Protein AF-A0A560DIM6-F1 (afdb_monomer_lite)

Secondary structure (DSSP, 8-state):
-HHHHHTT-HHHHHHHHHHHHHHHHHHHT--SS--HHHHHHHHHHHHHHHHHHHHHHHHHHTT-

Structure (mmCIF, N/CA/C/O backbone):
data_AF-A0A560DIM6-F1
#
_entry.id   AF-A0A560DIM6-F1
#
loop_
_atom_site.group_PDB
_atom_site.id
_atom_site.type_symbol
_atom_site.label_atom_id
_atom_site.label_alt_id
_atom_site.label_comp_id
_atom_site.label_asym_id
_atom_site.label_entity_id
_atom_site.label_seq_id
_atom_site.pdbx_PDB_ins_code
_atom_site.Cartn_x
_atom_site.Cartn_y
_atom_site.Cartn_z
_atom_site.occupancy
_atom_site.B_iso_or_equiv
_atom_site.auth_seq_id
_atom_site.auth_comp_id
_atom_site.auth_asym_id
_atom_site.auth_atom_id
_atom_site.pdbx_PDB_model_num
ATOM 1 N N . MET A 1 1 ? 3.845 -0.194 10.620 1.00 51.59 1 MET A N 1
ATOM 2 C CA . MET A 1 1 ? 2.537 -0.740 10.189 1.00 51.59 1 MET A CA 1
ATOM 3 C C . MET A 1 1 ? 1.501 -0.759 11.315 1.00 51.59 1 MET A C 1
ATOM 5 O O . MET A 1 1 ? 0.356 -0.411 11.049 1.00 51.59 1 MET A O 1
ATOM 9 N N . ASP A 1 2 ? 1.880 -1.021 12.574 1.00 53.94 2 ASP A N 1
ATOM 10 C CA . ASP A 1 2 ? 0.933 -0.996 13.710 1.00 53.94 2 ASP A CA 1
ATOM 11 C C . ASP A 1 2 ? 0.217 0.342 13.944 1.00 53.94 2 ASP A C 1
ATOM 13 O O . ASP A 1 2 ? -0.903 0.360 14.447 1.00 53.94 2 ASP A O 1
ATOM 17 N N . ALA A 1 3 ? 0.809 1.469 13.538 1.00 53.91 3 ALA A N 1
ATOM 18 C CA . ALA A 1 3 ? 0.205 2.791 13.715 1.00 53.91 3 ALA A CA 1
ATOM 19 C C . ALA A 1 3 ? -1.140 2.953 12.976 1.00 53.91 3 ALA A C 1
ATOM 21 O O . ALA A 1 3 ? -2.076 3.524 13.531 1.00 53.91 3 ALA A O 1
ATOM 22 N N . TYR A 1 4 ? -1.277 2.414 11.758 1.00 53.22 4 TYR A N 1
ATOM 23 C CA . TYR A 1 4 ? -2.504 2.577 10.966 1.00 53.22 4 TYR A CA 1
ATOM 24 C C . TYR A 1 4 ? -3.643 1.654 11.428 1.00 53.22 4 TYR A C 1
ATOM 26 O O . TYR A 1 4 ? -4.804 2.065 11.416 1.00 53.22 4 TYR A O 1
ATOM 34 N N . VAL A 1 5 ? -3.321 0.442 11.901 1.00 55.16 5 VAL A N 1
ATOM 35 C CA . VAL A 1 5 ? -4.304 -0.496 12.476 1.00 55.16 5 VAL A CA 1
ATOM 36 C C . VAL A 1 5 ? -4.762 -0.027 13.863 1.00 55.16 5 VAL A C 1
ATOM 38 O O . VAL A 1 5 ? -5.954 -0.076 14.164 1.00 55.16 5 VAL A O 1
ATOM 41 N N . ARG A 1 6 ? -3.850 0.511 14.688 1.00 58.22 6 ARG A N 1
ATOM 42 C CA . ARG A 1 6 ? -4.174 1.022 16.033 1.00 58.22 6 ARG A CA 1
ATOM 43 C C . ARG A 1 6 ? -5.116 2.227 16.026 1.00 58.22 6 ARG A C 1
ATOM 45 O O . ARG A 1 6 ? -5.872 2.395 16.975 1.00 58.22 6 ARG A O 1
ATOM 52 N N . LEU A 1 7 ? -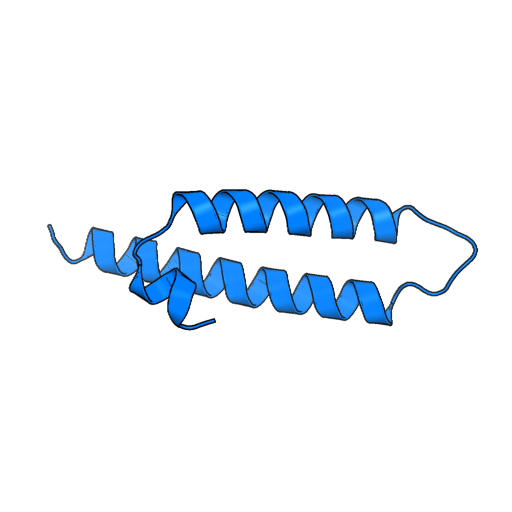5.110 3.037 14.967 1.00 60.56 7 LEU A N 1
ATOM 53 C CA . LEU A 1 7 ? -5.933 4.250 14.878 1.00 60.56 7 LEU A CA 1
ATOM 54 C C . LEU A 1 7 ? -7.360 4.013 14.345 1.00 60.56 7 LEU A C 1
ATOM 56 O O . LEU A 1 7 ? -8.077 4.985 14.123 1.00 60.56 7 LEU A O 1
ATOM 60 N N . LYS A 1 8 ? -7.785 2.759 14.097 1.00 64.19 8 LYS A N 1
ATOM 61 C CA . LYS A 1 8 ? -9.064 2.436 13.418 1.00 64.19 8 LYS A CA 1
ATOM 62 C C . LYS A 1 8 ? -9.271 3.235 12.117 1.00 64.19 8 LYS A C 1
ATOM 64 O O . LYS A 1 8 ? -10.400 3.504 11.706 1.00 64.19 8 LYS A O 1
ATOM 69 N N . ASN A 1 9 ? -8.190 3.619 11.437 1.00 78.50 9 ASN A N 1
ATOM 70 C CA . ASN A 1 9 ? -8.257 4.515 10.286 1.00 78.50 9 ASN A CA 1
ATOM 71 C C . ASN A 1 9 ? -8.541 3.738 8.990 1.00 78.50 9 ASN A C 1
ATOM 73 O O . ASN A 1 9 ? -7.712 3.672 8.081 1.00 78.50 9 ASN A O 1
ATOM 77 N N . ARG A 1 10 ? -9.733 3.130 8.917 1.00 83.75 10 ARG A N 1
ATOM 78 C CA . ARG A 1 10 ? -10.191 2.336 7.765 1.00 83.75 10 ARG A CA 1
ATOM 79 C C . ARG A 1 10 ? -10.113 3.134 6.464 1.00 83.75 10 ARG A C 1
ATOM 81 O O . ARG A 1 10 ? -9.605 2.619 5.476 1.00 83.75 10 ARG A O 1
ATOM 88 N N . ARG A 1 11 ? -10.569 4.392 6.499 1.00 86.25 11 ARG A N 1
ATOM 89 C CA . ARG A 1 11 ? -10.582 5.300 5.344 1.00 86.25 11 ARG A CA 1
ATOM 90 C C . ARG A 1 11 ? -9.172 5.636 4.857 1.00 86.25 11 ARG A C 1
ATOM 92 O O . ARG A 1 11 ? -8.941 5.646 3.655 1.00 86.25 11 ARG A O 1
ATOM 99 N N . GLY A 1 12 ? -8.233 5.888 5.769 1.00 87.19 12 GLY A N 1
ATOM 100 C CA . GLY A 1 12 ? -6.834 6.125 5.410 1.00 87.19 12 GLY A CA 1
ATOM 101 C C . GLY A 1 12 ? -6.188 4.897 4.767 1.00 87.19 12 GLY A C 1
ATOM 102 O O . GLY A 1 12 ? -5.475 5.030 3.776 1.00 87.19 12 GLY A O 1
ATOM 103 N N . LEU A 1 13 ? -6.496 3.699 5.273 1.00 88.25 13 LEU A N 1
ATOM 104 C CA . LEU A 1 13 ? -6.021 2.450 4.676 1.00 88.25 13 LEU A CA 1
ATOM 105 C C . LEU A 1 13 ? -6.663 2.166 3.304 1.00 88.25 13 LEU A C 1
ATOM 107 O O . LEU A 1 13 ? -5.957 1.701 2.417 1.00 88.25 13 LEU A O 1
ATOM 111 N N . ASP A 1 14 ? -7.941 2.504 3.084 1.00 89.56 14 ASP A N 1
ATOM 112 C CA . ASP A 1 14 ? -8.568 2.431 1.748 1.00 89.56 14 ASP A CA 1
ATOM 113 C C . ASP A 1 14 ? -7.881 3.355 0.738 1.00 89.56 14 ASP A C 1
ATOM 115 O O . ASP A 1 14 ? -7.563 2.943 -0.376 1.00 89.56 14 ASP A O 1
ATOM 119 N N . GLN A 1 15 ? -7.627 4.608 1.123 1.00 92.06 15 GLN A N 1
ATOM 120 C CA . GLN A 1 15 ? -6.956 5.571 0.247 1.00 92.06 15 GLN A CA 1
ATOM 121 C C . GLN A 1 15 ? -5.535 5.123 -0.100 1.00 92.06 15 GLN A C 1
ATOM 123 O O . GLN A 1 15 ? -5.117 5.230 -1.254 1.00 92.06 15 GLN A O 1
ATOM 128 N N . LEU A 1 16 ? -4.812 4.583 0.884 1.00 91.38 16 LEU A N 1
ATOM 129 C CA . LEU A 1 16 ? -3.488 4.020 0.665 1.00 91.38 16 LEU A CA 1
ATOM 130 C C . LEU A 1 16 ? -3.551 2.810 -0.277 1.00 91.38 16 LEU A C 1
ATOM 132 O O . LEU A 1 16 ? -2.767 2.750 -1.218 1.00 91.38 16 LEU A O 1
ATOM 136 N N . MET A 1 17 ? -4.512 1.902 -0.085 1.00 93.44 17 MET A N 1
ATOM 137 C CA . MET A 1 17 ? -4.721 0.742 -0.957 1.00 93.44 17 MET A CA 1
ATOM 138 C C . MET A 1 17 ? -4.960 1.161 -2.412 1.00 93.44 17 MET A C 1
ATOM 140 O O . MET A 1 17 ? -4.271 0.691 -3.315 1.00 93.44 17 MET A O 1
ATOM 144 N N . MET A 1 18 ? -5.883 2.101 -2.638 1.00 95.44 18 MET A N 1
ATOM 145 C CA . MET A 1 18 ? -6.176 2.618 -3.979 1.00 95.44 18 MET A CA 1
ATOM 146 C C . MET A 1 18 ? -4.937 3.220 -4.643 1.00 95.44 18 MET A C 1
ATOM 148 O O . MET A 1 18 ? -4.711 3.023 -5.837 1.00 95.44 18 MET A O 1
ATOM 152 N N . HIS A 1 19 ? -4.135 3.964 -3.881 1.00 95.88 19 HIS A N 1
ATOM 153 C CA . HIS A 1 19 ? -2.900 4.544 -4.390 1.00 95.88 19 HIS A CA 1
ATOM 154 C C . HIS A 1 19 ? -1.890 3.461 -4.797 1.00 95.88 19 HIS A C 1
ATOM 156 O O . HIS A 1 19 ? -1.339 3.534 -5.896 1.00 95.88 19 HIS A O 1
ATOM 162 N N . ARG A 1 20 ? -1.692 2.434 -3.960 1.00 95.44 20 ARG A N 1
ATOM 163 C CA . ARG A 1 20 ? -0.746 1.339 -4.235 1.00 95.44 20 ARG A CA 1
ATOM 164 C C . ARG A 1 20 ? -1.167 0.492 -5.431 1.00 95.44 20 ARG A C 1
ATOM 166 O O . ARG A 1 20 ? -0.336 0.213 -6.287 1.00 95.44 20 ARG A O 1
ATOM 173 N N . GLN A 1 21 ? -2.455 0.173 -5.555 1.00 95.50 21 GLN A N 1
ATOM 174 C CA . GLN A 1 21 ? -2.980 -0.553 -6.715 1.00 95.50 21 GLN A CA 1
ATOM 175 C C . GLN A 1 21 ? -2.772 0.216 -8.025 1.00 95.50 21 GLN A C 1
ATOM 177 O O . GLN A 1 21 ? -2.338 -0.372 -9.014 1.00 95.50 21 GLN A O 1
ATOM 182 N N . ARG A 1 22 ? -3.034 1.532 -8.040 1.00 97.00 22 ARG A N 1
ATOM 183 C CA . ARG A 1 22 ? -2.776 2.367 -9.227 1.00 97.00 22 ARG A CA 1
ATOM 184 C C . ARG A 1 22 ? -1.298 2.367 -9.597 1.00 97.00 22 ARG A C 1
ATOM 186 O O . ARG A 1 22 ? -0.970 2.133 -10.752 1.00 97.00 22 ARG A O 1
ATOM 193 N N . LEU A 1 23 ? -0.417 2.542 -8.613 1.00 96.00 23 LEU A N 1
ATOM 194 C CA . LEU A 1 23 ? 1.024 2.545 -8.849 1.00 96.00 23 LEU A CA 1
ATOM 195 C C . LEU A 1 23 ? 1.527 1.202 -9.406 1.00 96.00 23 LEU A C 1
ATOM 197 O O . LEU A 1 23 ? 2.353 1.193 -10.315 1.00 96.00 23 LEU A O 1
ATOM 201 N N . ALA A 1 24 ? 1.010 0.076 -8.906 1.00 95.12 24 ALA A N 1
ATOM 202 C CA . ALA A 1 24 ? 1.350 -1.248 -9.427 1.00 95.12 24 ALA A CA 1
ATOM 203 C C . ALA A 1 24 ? 0.945 -1.404 -10.901 1.00 95.12 24 ALA A C 1
ATOM 205 O O . ALA A 1 24 ? 1.742 -1.883 -11.706 1.00 95.12 24 ALA A O 1
ATOM 206 N N . VAL A 1 25 ? -0.271 -0.980 -11.264 1.00 95.69 25 VAL A N 1
ATOM 207 C CA . VAL A 1 25 ? -0.753 -0.999 -12.656 1.00 95.69 25 VAL A CA 1
ATOM 208 C C . VAL A 1 25 ? 0.120 -0.113 -13.543 1.00 95.69 25 VAL A C 1
ATOM 210 O O . VAL A 1 25 ? 0.570 -0.558 -14.599 1.00 95.69 25 VAL A O 1
ATOM 213 N N . ASP A 1 26 ? 0.418 1.104 -13.089 1.00 95.00 26 ASP A N 1
ATOM 214 C CA . ASP A 1 26 ? 1.242 2.051 -13.834 1.00 95.00 26 ASP A CA 1
ATOM 215 C C . ASP A 1 26 ? 2.643 1.482 -14.099 1.00 95.00 26 ASP A C 1
ATOM 217 O O . ASP A 1 26 ? 3.129 1.558 -15.226 1.00 95.00 26 ASP A O 1
ATOM 221 N N . LEU A 1 27 ? 3.287 0.865 -13.103 1.00 92.94 27 LEU A N 1
ATOM 222 C CA . LEU A 1 27 ? 4.612 0.259 -13.272 1.00 92.94 27 LEU A CA 1
ATOM 223 C C . LEU A 1 27 ? 4.582 -0.984 -14.164 1.00 92.94 27 LEU A C 1
ATOM 225 O O . LEU A 1 27 ? 5.438 -1.111 -15.036 1.00 92.94 27 LEU A O 1
ATOM 229 N N . LYS A 1 28 ? 3.577 -1.856 -14.011 1.00 92.44 28 LYS A N 1
ATOM 230 C CA . LYS A 1 28 ? 3.385 -3.046 -14.862 1.00 92.44 28 LYS A CA 1
ATOM 231 C C . LYS A 1 28 ? 3.133 -2.673 -16.330 1.00 92.44 28 LYS A C 1
ATOM 233 O O . LYS A 1 28 ? 3.420 -3.469 -17.217 1.00 92.44 28 LYS A O 1
ATOM 238 N N . SER A 1 29 ? 2.628 -1.465 -16.596 1.00 93.69 29 SER A N 1
ATOM 239 C CA . SER A 1 29 ? 2.398 -0.955 -17.955 1.00 93.69 29 SER A CA 1
ATOM 240 C C . SER A 1 29 ? 3.638 -0.352 -18.631 1.00 93.69 29 SER A C 1
ATOM 242 O O . SER A 1 29 ? 3.619 -0.115 -19.840 1.00 93.69 29 SER A O 1
ATOM 244 N N . ARG A 1 30 ? 4.719 -0.080 -17.884 1.00 92.75 30 ARG A N 1
ATOM 245 C CA . ARG A 1 30 ? 5.928 0.554 -18.427 1.00 92.75 30 ARG A CA 1
ATOM 246 C C . ARG A 1 30 ? 6.869 -0.478 -19.037 1.00 92.75 30 ARG A C 1
ATOM 248 O O . ARG A 1 30 ? 7.176 -1.500 -18.436 1.00 92.75 30 ARG A O 1
ATOM 255 N N . SER A 1 31 ? 7.401 -0.148 -20.209 1.00 87.81 31 SER A N 1
ATOM 256 C CA . SER A 1 31 ? 8.463 -0.897 -20.883 1.00 87.81 31 SER A CA 1
ATOM 257 C C . SER A 1 31 ? 9.798 -0.151 -20.820 1.00 87.81 31 SER A C 1
ATOM 259 O O . SER A 1 31 ? 9.825 1.072 -20.686 1.00 87.81 31 SER A O 1
ATOM 261 N N . GLY A 1 32 ? 10.909 -0.869 -20.996 1.00 89.81 32 GLY A N 1
ATOM 262 C CA . GLY A 1 32 ? 12.246 -0.271 -21.135 1.00 89.81 32 GLY A CA 1
ATOM 263 C C . GLY A 1 32 ? 13.050 -0.157 -19.838 1.00 89.81 32 GLY A C 1
ATOM 264 O O . GLY A 1 32 ? 14.168 0.347 -19.864 1.00 89.81 32 GLY A O 1
ATOM 265 N N . PHE A 1 33 ? 12.516 -0.649 -18.721 1.00 89.38 33 PHE A N 1
ATOM 266 C CA . PHE A 1 33 ? 13.237 -0.805 -17.461 1.00 89.38 33 PHE A CA 1
ATOM 267 C C . PHE A 1 33 ? 12.669 -2.006 -16.697 1.00 89.38 33 PHE A C 1
ATOM 269 O O . PHE A 1 33 ? 11.474 -2.288 -16.800 1.00 89.38 33 PHE A O 1
ATOM 276 N N . ASP A 1 34 ? 13.516 -2.715 -15.952 1.00 92.44 34 ASP A N 1
ATOM 277 C CA . ASP A 1 34 ? 13.073 -3.822 -15.106 1.00 92.44 34 ASP A CA 1
ATOM 278 C C . ASP A 1 34 ? 12.480 -3.285 -13.797 1.00 92.44 34 ASP A C 1
ATOM 280 O O . ASP A 1 34 ? 13.189 -2.887 -12.872 1.00 92.44 34 ASP A O 1
ATOM 284 N N . PHE A 1 35 ? 11.151 -3.261 -13.736 1.00 93.75 35 PHE A N 1
ATOM 285 C CA . PHE A 1 35 ? 10.402 -2.840 -12.555 1.00 93.75 35 PHE A CA 1
ATOM 286 C C . PHE A 1 35 ? 10.030 -3.997 -11.621 1.00 93.75 35 PHE A C 1
ATOM 288 O O . PHE A 1 35 ? 9.264 -3.760 -10.689 1.00 93.75 35 PHE A O 1
ATOM 295 N N . SER A 1 36 ? 10.557 -5.212 -11.813 1.00 93.50 36 SER A N 1
ATOM 296 C CA . SER A 1 36 ? 10.159 -6.386 -11.017 1.00 93.50 36 SER A CA 1
ATOM 297 C C . SER A 1 36 ? 10.342 -6.150 -9.514 1.00 93.50 36 SER A C 1
ATOM 299 O O . SER A 1 36 ? 9.409 -6.319 -8.740 1.00 93.50 36 SER A O 1
ATOM 301 N N . LEU A 1 37 ? 11.497 -5.617 -9.102 1.00 95.25 37 LEU A N 1
ATOM 302 C CA . LEU A 1 37 ? 11.804 -5.355 -7.688 1.00 95.25 37 LEU A CA 1
ATOM 303 C C . LEU A 1 37 ? 10.880 -4.293 -7.044 1.00 95.25 37 LEU A C 1
ATOM 305 O O . LEU A 1 37 ? 10.331 -4.545 -5.969 1.00 95.25 37 LEU A O 1
ATOM 309 N N . PRO A 1 38 ? 10.668 -3.110 -7.660 1.00 93.50 38 PRO A N 1
ATOM 310 C CA . PRO A 1 38 ? 9.667 -2.151 -7.186 1.00 93.50 38 PRO A CA 1
ATOM 311 C C . PRO A 1 38 ? 8.237 -2.706 -7.162 1.00 93.50 38 PRO A C 1
ATOM 313 O O . PRO A 1 38 ? 7.488 -2.401 -6.235 1.00 93.50 38 PRO A O 1
ATOM 316 N N . ILE A 1 39 ? 7.861 -3.509 -8.161 1.00 94.88 39 ILE A N 1
ATOM 317 C CA . ILE A 1 39 ? 6.541 -4.143 -8.244 1.00 94.88 39 ILE A CA 1
ATOM 318 C C . ILE A 1 39 ? 6.347 -5.121 -7.083 1.00 94.88 39 ILE A C 1
ATOM 320 O O . ILE A 1 39 ? 5.347 -5.006 -6.379 1.00 94.88 39 ILE A O 1
ATOM 324 N N . ASP A 1 40 ? 7.321 -5.994 -6.821 1.00 96.12 40 ASP A N 1
ATOM 325 C CA . ASP A 1 40 ? 7.270 -6.961 -5.720 1.00 96.12 40 ASP A CA 1
ATOM 326 C C . ASP A 1 40 ? 7.086 -6.260 -4.370 1.00 96.12 40 ASP A C 1
ATOM 328 O O . ASP A 1 40 ? 6.311 -6.700 -3.521 1.00 96.12 40 ASP A O 1
ATOM 332 N N . LYS A 1 41 ? 7.755 -5.117 -4.180 1.00 95.19 41 LYS A N 1
ATOM 333 C CA . LYS A 1 41 ? 7.612 -4.311 -2.963 1.00 95.19 41 LYS A CA 1
ATOM 334 C C . LYS A 1 41 ? 6.221 -3.707 -2.816 1.00 95.19 41 LYS A C 1
ATOM 336 O O . LYS A 1 41 ? 5.688 -3.679 -1.710 1.00 95.19 41 LYS A O 1
ATOM 341 N N . ILE A 1 42 ? 5.620 -3.238 -3.906 1.00 94.38 42 ILE A N 1
ATOM 342 C CA . ILE A 1 42 ? 4.252 -2.706 -3.874 1.00 94.38 42 ILE A CA 1
ATOM 343 C C . ILE A 1 42 ? 3.241 -3.828 -3.630 1.00 94.38 42 ILE A C 1
ATOM 345 O O . ILE A 1 42 ? 2.305 -3.636 -2.855 1.00 94.38 42 ILE A O 1
ATOM 349 N N . ASP A 1 43 ? 3.436 -4.996 -4.241 1.00 95.25 43 ASP A N 1
ATOM 350 C CA . ASP A 1 43 ? 2.567 -6.156 -4.043 1.00 95.25 43 ASP A CA 1
ATOM 351 C C . ASP A 1 43 ? 2.659 -6.664 -2.577 1.00 95.25 43 ASP A C 1
ATOM 353 O O . ASP A 1 43 ? 1.634 -6.975 -1.964 1.00 95.25 43 ASP A O 1
ATOM 357 N N . GLU A 1 44 ? 3.845 -6.624 -1.949 1.00 94.69 44 GLU A N 1
ATOM 358 C CA . GLU A 1 44 ? 4.036 -6.877 -0.506 1.00 94.69 44 GLU A CA 1
ATOM 359 C C . GLU A 1 44 ? 3.282 -5.852 0.368 1.00 94.69 44 GLU A C 1
ATOM 361 O O . GLU A 1 44 ? 2.560 -6.220 1.300 1.00 94.69 44 GLU A O 1
ATOM 366 N N . GLU A 1 45 ? 3.405 -4.557 0.060 1.00 92.44 45 GLU A N 1
ATOM 367 C CA . GLU A 1 45 ? 2.692 -3.490 0.773 1.00 92.44 45 GLU A CA 1
ATOM 368 C C . GLU A 1 45 ? 1.168 -3.642 0.671 1.00 92.44 45 GLU A C 1
ATOM 370 O O . GLU A 1 45 ? 0.463 -3.460 1.668 1.00 92.44 45 GLU A O 1
ATOM 375 N N . ILE A 1 46 ? 0.660 -3.998 -0.513 1.00 93.75 46 ILE A N 1
ATOM 376 C CA . ILE A 1 46 ? -0.757 -4.278 -0.762 1.00 93.75 46 ILE A CA 1
ATOM 377 C C . ILE A 1 46 ? -1.245 -5.405 0.153 1.00 93.75 46 ILE A C 1
ATOM 379 O O . ILE A 1 46 ? -2.222 -5.209 0.881 1.00 93.75 46 ILE A O 1
ATOM 383 N N . ALA A 1 47 ? -0.538 -6.538 0.194 1.00 93.12 47 ALA A N 1
ATOM 384 C CA . ALA A 1 47 ? -0.923 -7.682 1.021 1.00 93.12 47 ALA A CA 1
ATOM 385 C C . ALA A 1 47 ? -0.985 -7.319 2.518 1.00 93.12 47 ALA A C 1
ATOM 387 O O . ALA A 1 47 ? -1.903 -7.718 3.243 1.00 93.12 47 ALA A O 1
ATOM 388 N N . ILE A 1 48 ? -0.037 -6.504 2.991 1.00 90.19 48 ILE A N 1
ATOM 389 C CA . ILE A 1 48 ? -0.022 -6.011 4.373 1.00 90.19 48 ILE A CA 1
ATOM 390 C C . ILE A 1 48 ? -1.238 -5.113 4.655 1.00 90.19 48 ILE A C 1
ATOM 392 O O . ILE A 1 48 ? -1.869 -5.241 5.712 1.00 90.19 48 ILE A O 1
ATOM 396 N N . ILE A 1 49 ? -1.585 -4.210 3.731 1.00 88.81 49 ILE A N 1
ATOM 397 C CA . ILE A 1 49 ? -2.744 -3.318 3.869 1.00 88.81 49 ILE A CA 1
ATOM 398 C C . ILE A 1 49 ? -4.037 -4.136 3.896 1.00 88.81 49 ILE A C 1
ATOM 400 O O . ILE A 1 49 ? -4.840 -3.955 4.812 1.00 88.81 49 ILE A O 1
ATOM 404 N N . GLU A 1 50 ? -4.221 -5.080 2.973 1.00 91.69 50 GLU A N 1
ATOM 405 C CA . GLU A 1 50 ? -5.392 -5.966 2.925 1.00 91.69 50 GLU A CA 1
ATOM 406 C C . GLU A 1 50 ? -5.578 -6.764 4.219 1.00 91.69 50 GLU A C 1
ATOM 408 O O . GLU A 1 50 ? -6.692 -6.853 4.754 1.00 91.69 50 GLU A O 1
ATOM 413 N N . ALA A 1 51 ? -4.487 -7.289 4.782 1.00 90.19 51 ALA A N 1
ATOM 414 C CA . ALA A 1 51 ? -4.515 -7.969 6.071 1.00 90.19 51 ALA A CA 1
ATOM 415 C C . ALA A 1 51 ? -4.945 -7.019 7.204 1.00 90.19 51 ALA A C 1
ATOM 417 O O . ALA A 1 51 ? -5.760 -7.388 8.056 1.00 90.19 51 ALA A O 1
ATOM 418 N N . GLY A 1 52 ? -4.447 -5.778 7.209 1.00 87.62 52 GLY A N 1
ATOM 419 C CA . GLY A 1 52 ? -4.868 -4.741 8.154 1.00 87.62 52 GLY A CA 1
ATOM 420 C C . GLY A 1 52 ? -6.359 -4.405 8.041 1.00 87.62 52 GLY A C 1
ATOM 421 O O . GLY A 1 52 ? -7.059 -4.321 9.053 1.00 87.62 52 GLY A O 1
ATOM 422 N N . LEU A 1 53 ? -6.872 -4.283 6.816 1.00 86.50 53 LEU A N 1
ATOM 423 C CA . LEU A 1 53 ? -8.284 -4.013 6.542 1.00 86.50 53 LEU A CA 1
ATOM 424 C C . LEU A 1 53 ? -9.199 -5.153 6.983 1.00 86.50 53 LEU A C 1
ATOM 426 O O . LEU A 1 53 ? -10.247 -4.910 7.589 1.00 86.50 53 LEU A O 1
ATOM 430 N N . SER A 1 54 ? -8.781 -6.389 6.723 1.00 88.06 54 SER A N 1
ATOM 431 C CA . SER A 1 54 ? -9.506 -7.593 7.129 1.00 88.06 54 SER A CA 1
ATOM 432 C C . SER A 1 54 ? -9.615 -7.691 8.650 1.00 88.06 54 SER A C 1
ATOM 434 O O . SER A 1 54 ? -10.698 -7.956 9.176 1.00 88.06 54 SER A O 1
ATOM 436 N N . LYS A 1 55 ? -8.532 -7.374 9.373 1.00 86.31 55 LYS A N 1
ATOM 437 C CA . LYS A 1 55 ? -8.535 -7.304 10.843 1.00 86.31 55 LYS A CA 1
ATOM 438 C C . LYS A 1 55 ? -9.498 -6.237 11.368 1.00 86.31 55 LYS A C 1
ATOM 440 O O . LYS A 1 55 ? -10.266 -6.520 12.281 1.00 86.31 55 LYS A O 1
ATOM 445 N N . LEU A 1 56 ? -9.508 -5.037 10.779 1.00 83.19 56 LEU A N 1
ATOM 446 C CA . LEU A 1 56 ? -10.453 -3.981 11.172 1.00 83.19 56 LEU A CA 1
ATOM 447 C C . LEU A 1 56 ? -11.912 -4.392 10.935 1.00 83.19 56 LEU A C 1
ATOM 449 O O . LEU A 1 56 ? -12.763 -4.138 11.784 1.00 83.19 56 LEU A O 1
ATOM 453 N N . LYS A 1 57 ? -12.205 -5.057 9.809 1.00 83.50 57 LYS A N 1
ATOM 454 C CA . LYS A 1 57 ? -13.551 -5.571 9.518 1.00 83.50 57 LYS A CA 1
ATOM 455 C C . LYS A 1 57 ? -13.994 -6.584 10.576 1.00 83.50 57 LYS A C 1
ATOM 457 O O . LYS A 1 57 ? -15.088 -6.440 11.107 1.00 83.50 57 LYS A O 1
ATOM 462 N N . ALA A 1 58 ? -13.134 -7.547 10.916 1.00 81.25 58 ALA A N 1
ATOM 463 C CA . ALA A 1 58 ? -13.429 -8.560 11.928 1.00 81.25 58 ALA A CA 1
ATOM 464 C C . ALA A 1 58 ? -13.703 -7.943 13.310 1.00 81.25 58 ALA A C 1
ATOM 466 O O . ALA A 1 58 ? -14.712 -8.270 13.928 1.00 81.25 58 ALA A O 1
ATOM 467 N N . VAL A 1 59 ? -12.867 -6.994 13.752 1.00 76.56 59 VAL A N 1
ATOM 468 C CA . VAL A 1 59 ? -13.044 -6.291 15.037 1.00 76.56 59 VAL A CA 1
ATOM 469 C C . VAL A 1 59 ? -14.375 -5.541 15.095 1.00 76.56 59 VAL A C 1
ATOM 471 O O . VAL A 1 59 ? -15.057 -5.571 16.118 1.00 76.56 59 VAL A O 1
ATOM 474 N N . ASN A 1 60 ? -14.765 -4.877 14.006 1.00 68.19 60 ASN A N 1
ATOM 475 C CA . ASN A 1 60 ? -16.046 -4.179 13.939 1.00 68.19 60 ASN A CA 1
ATOM 476 C C . ASN A 1 60 ? -17.247 -5.141 13.936 1.00 68.19 60 ASN A C 1
ATOM 478 O O . ASN A 1 60 ? -18.302 -4.769 14.437 1.00 68.19 60 ASN A O 1
ATOM 482 N N . SER A 1 61 ? -17.109 -6.354 13.393 1.00 66.62 61 SER A N 1
ATOM 483 C CA . SER A 1 61 ? -18.176 -7.365 13.382 1.00 66.62 61 SER A CA 1
ATOM 484 C C . SER A 1 61 ? -18.375 -8.070 14.725 1.00 66.62 61 SER A C 1
ATOM 486 O O . SER A 1 61 ? -19.484 -8.496 15.009 1.00 66.62 61 SER A O 1
ATOM 488 N N . THR A 1 62 ? -17.334 -8.188 15.552 1.00 60.03 62 THR A N 1
ATOM 489 C CA . THR A 1 62 ? -17.416 -8.790 16.899 1.00 60.03 62 THR A CA 1
ATOM 490 C C . THR A 1 62 ? -17.870 -7.817 17.993 1.00 60.03 62 THR A C 1
ATOM 492 O O . THR A 1 62 ? -18.018 -8.223 19.138 1.00 60.03 62 THR A O 1
ATOM 495 N N . ALA A 1 63 ? -18.026 -6.529 17.673 1.00 57.59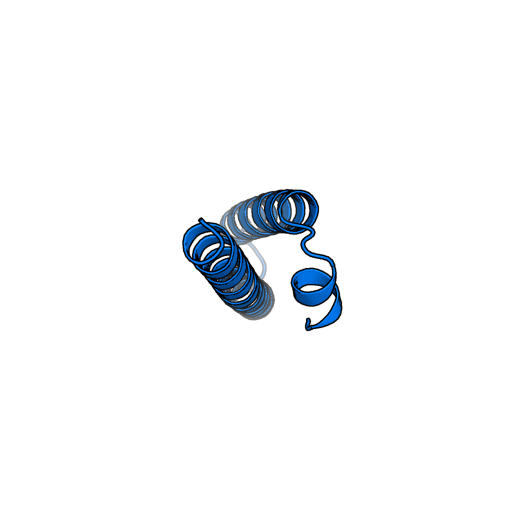 63 ALA A N 1
ATOM 496 C CA . ALA A 1 63 ? -18.423 -5.481 18.620 1.00 57.59 63 ALA A CA 1
ATOM 497 C C . ALA A 1 63 ? -19.944 -5.187 18.627 1.00 57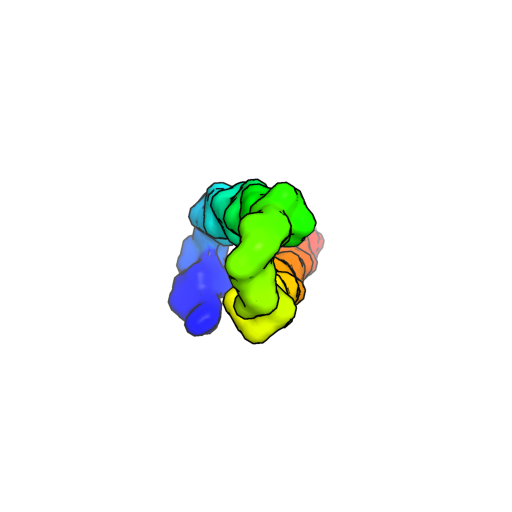.59 63 ALA A C 1
ATOM 499 O O . ALA A 1 63 ? -20.355 -4.172 19.189 1.00 57.59 63 ALA A O 1
ATOM 500 N N . LEU A 1 64 ? -20.745 -6.047 17.988 1.00 47.38 64 LEU A N 1
ATOM 501 C CA . LEU A 1 64 ? -22.214 -6.055 17.949 1.00 47.38 64 LEU A CA 1
ATOM 502 C C . LEU A 1 64 ? -22.729 -7.297 18.679 1.00 47.38 64 LEU A C 1
ATOM 504 O O . LEU A 1 64 ? -23.788 -7.176 19.329 1.00 47.38 64 LEU A O 1
#

Radius of gyration: 14.29 Å; chains: 1; bounding box: 36×15×40 Å

Sequence (64 aa):
MDAYVRLKNRRGLDQLMMHRQRLAVDLKSRSGFDFSLPIDKIDEEIAIIEAGLSKLKAVNSTAL

Organism: NCBI:txid1803665

Foldseek 3Di:
DVVCLVVLPLVVLVVVLVVLVVVLVVLVPDDDDPCPVVNVVSVVVNVVSVVSNVVSVVVVVVVD

pLDDT: mean 84.27, std 14.29, range [47.38, 97.0]

=== Feature glossary ===
Legend for the data blocks above and below:

— What the protein is —

The amino-acid sequence is the protein's primary structure: the linear order of residues from the N-terminus to the C-terminus, written in one-letter code. Everything else here — the 3D coordinates, the secondary structure, the domain annotations — is ultimately a consequence of this string.

Database cross-references. InterPro integrates a dozen domain/family signature databases into unified entries with residue-range hits. GO terms attach function/process/location labels with evidence codes. CATH codes position the fold in a four-level structural taxonomy. Organism is the NCBI-taxonomy species name.

— Where its atoms are —

The mmCIF block holds the 3D Cartesian coordinates of each backbone atom (N, Cα, C, O) in ångströms. mmCIF is the PDB's canonical archive format — a tagged-loop text representation of the atomic model.

The six renders are orthographic views along the three Cartesian axes in both directions. Representation (cartoon, sticks, or surface) and color scheme (sequence-rainbow or by-chain) vary across proteins so the training set covers all the common visualizatio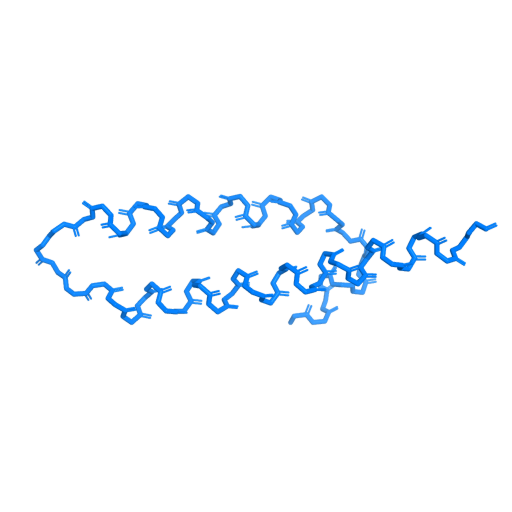n conventions.

— Local backbone conformation —

Secondary structure is the local, repeating backbone conformation. DSSP classifies it into eight states by reading the hydrogen-bond network: three helix types (H, G, I), two β types (E, B), two non-regular types (T, S), and unstructured coil (-).

SS3 is a coarse helix/strand/coil call (letters a/b/c) made by the P-SEA algorithm from inter-Cα distances and dihedrals. It is less detailed than DSSP but needs only Cα positions.

Backbone dihedral angles. Every residue except c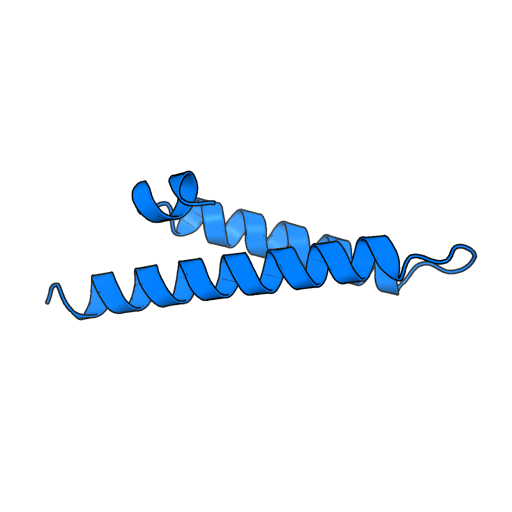hain termini has a φ (preceding-C → N → Cα → C) and a ψ (N → Cα → C → next-N). They are reported in degrees following the IUPAC sign convention. Secondary structure is essentially a statement about which (φ, ψ) basin each residue occupies.

— Global shape and packing —

The geometric summary reports three shape descriptors. Rg (radius of gyration) measures how spread out the Cα atoms are about their centre of mass; compact globular proteins have small Rg, elongated or unfolded ones large. Cα contacts (<8 Å, |i−j|>4) count long-range residue pairs in spatial proximity — high for tightly packed folds, near zero for rods or random coil. The bounding-box extents give the protein's footprint along x, y, z in Å.

Solvent accessibility: the surface area of each residue that a 1.4 Å water probe can touch, in Å². When only backbone atoms are present the absolute values are lower than full-atom SASA (side chains contribute most of the area) and are flagged as backbone-only.

Plot images: a contact map (which residues are close in 3D, as an N×N binary image), a Ramachandran scatter (backbone torsion angles, revealing secondary-structure composition at a glance), and — for AlphaFold structures — a PAE heatmap (pairwise prediction confidence).

— Structural neighborhood —

Foldseek's 3Di representation compresses backbone geometry into a per-residue letter drawn from a learned twenty-state alphabet. It captures the tertiary interaction pattern around each residue — which residues are packed against it in space, regardless of where they are in sequence.

Structural nearest neighbors (via Foldseek easy-search vs the PDB). Reported per hit: target PDB id, E-value, and alignment TM-score. A TM-score above ~0.5 is the conventional threshold for 'same fold'.

— Confidence and disorder —

pLDDT (predicted Local Distance Difference Test) is AlphaFold's per-residue confidence score, ranging from 0 to 100. Values above 90 indicate high confidence (typically well-packed cores); 70–90 is confident; 50–70 low confidence; below 50 usually means the region is disordered or the prediction is unreliable there. AlphaFold stores pLDDT in the mmCIF B-factor column.

For experimental (PDB) structures, the B-factor (temperature factor) quantifies the positional spread of each atom in the crystal — a combination of thermal vibration and static disorder — in units of Å². High B-factors mark flexible loops or poorly resolved regions; low B-factors mark the rigid, well-ordered core.

Predicted Aligned Error (PAE) is an AlphaFold confidence matrix: entry (i, j) is the expected error in the position of residue j, in ångströms, when the prediction is superimposed on the true structure at residue i. Low PAE within a block of residues means that block is internally rig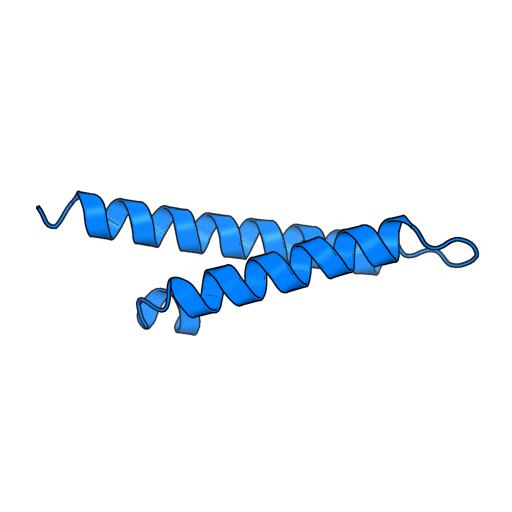id and well-predicted; high PAE between two blocks means their relative placement is uncertain even if each block individually is confident.